Protein AF-A0A955G5F7-F1 (afdb_monomer_lite)

Secondary structure (DSSP, 8-state):
-B----TTSHHHHHHHHHHHS-HHHHHHHHHHHHHHHHHHHHHHTTT-THHHHHHHHTHHHHHHHHHIIIIIS-PPP-TT--BGGGTB-HHHHTTPPSS--HHHHHHHHHTSHHHHHHHHHHT--HHHHHHHHTT----HHHHHHHHHHHHHHTT-SSB---

Foldseek 3Di:
DDADADCPDPLLVLLLVLLVPDPVNLVVLVVQLVCLLVQLVVCVVVVNPCSVVSNVVSVVSVVVSVCCVPPRPDPFQPPPDPYLLSFADSQQSSLDDDDDFPLNSLLSLLPDPLSVVVCVVVVNHSVNSNVVSPPDRDDVSVVSVVLVVVCVVVVHSHRHSD

pLDDT: mean 76.78, std 9.96, range [49.78, 92.06]

Structure (mmCIF, N/CA/C/O backbone):
data_AF-A0A955G5F7-F1
#
_entry.id   AF-A0A955G5F7-F1
#
loop_
_atom_site.group_PDB
_atom_site.id
_atom_site.type_symbol
_atom_site.label_atom_id
_atom_site.label_alt_id
_atom_site.label_comp_id
_atom_site.label_asym_id
_atom_site.label_entity_id
_atom_site.label_seq_id
_atom_site.pdbx_PDB_ins_code
_atom_site.Cartn_x
_atom_site.Cartn_y
_atom_site.Cartn_z
_atom_site.occupancy
_atom_site.B_iso_or_equiv
_atom_site.auth_seq_id
_atom_site.auth_comp_id
_atom_site.auth_asym_id
_atom_site.auth_atom_id
_atom_site.pdbx_PDB_model_num
ATOM 1 N N . MET A 1 1 ? -8.402 -15.324 21.168 1.00 49.97 1 MET A N 1
ATOM 2 C CA . MET A 1 1 ? -7.746 -14.276 20.361 1.00 49.97 1 MET A CA 1
ATOM 3 C C . MET A 1 1 ? -7.222 -13.247 21.341 1.00 49.97 1 MET A C 1
ATOM 5 O O . MET A 1 1 ? -8.010 -12.795 22.165 1.00 49.97 1 MET A O 1
ATOM 9 N N . ASP A 1 2 ? -5.924 -12.952 21.331 1.00 51.72 2 ASP A N 1
ATOM 10 C CA . ASP A 1 2 ? -5.381 -11.911 22.207 1.00 51.72 2 ASP A CA 1
ATOM 11 C C . ASP A 1 2 ? -5.668 -10.550 21.569 1.00 51.72 2 ASP A C 1
ATOM 13 O O . ASP A 1 2 ? -5.333 -10.312 20.412 1.00 51.72 2 ASP A O 1
ATOM 17 N N . LEU A 1 3 ? -6.307 -9.650 22.321 1.00 59.59 3 LEU A N 1
ATOM 18 C CA . LEU A 1 3 ? -6.712 -8.308 21.866 1.00 59.59 3 LEU A CA 1
ATOM 19 C C . LEU A 1 3 ? -5.532 -7.326 21.718 1.00 59.59 3 LEU A C 1
ATOM 21 O O . LEU A 1 3 ? -5.725 -6.138 21.471 1.00 59.59 3 LEU A O 1
ATOM 25 N N . ASN A 1 4 ? -4.301 -7.804 21.900 1.00 61.97 4 ASN A N 1
ATOM 26 C CA . ASN A 1 4 ? -3.111 -6.971 21.952 1.00 61.97 4 ASN A CA 1
ATOM 27 C C . ASN A 1 4 ? -2.427 -6.881 20.587 1.00 61.97 4 ASN A C 1
ATOM 29 O O . ASN A 1 4 ? -1.734 -7.812 20.196 1.00 61.97 4 ASN A O 1
ATOM 33 N N . ILE A 1 5 ? -2.561 -5.727 19.929 1.00 62.00 5 ILE A N 1
ATOM 34 C CA . ILE A 1 5 ? -1.973 -5.450 18.615 1.00 62.00 5 ILE A CA 1
ATOM 35 C C . ILE A 1 5 ? -0.443 -5.363 18.709 1.00 62.00 5 ILE A C 1
ATOM 37 O O . ILE A 1 5 ? 0.125 -4.374 19.187 1.00 62.00 5 ILE A O 1
ATOM 41 N N . ASN A 1 6 ? 0.252 -6.351 18.153 1.00 66.69 6 ASN A N 1
ATOM 42 C CA . ASN A 1 6 ? 1.700 -6.356 18.016 1.00 66.69 6 ASN A CA 1
ATOM 43 C C . ASN A 1 6 ? 2.153 -5.468 16.847 1.00 66.69 6 ASN A C 1
ATOM 45 O O . ASN A 1 6 ? 2.345 -5.888 15.700 1.00 66.69 6 ASN A O 1
ATOM 49 N N . LEU A 1 7 ? 2.401 -4.204 17.186 1.00 60.34 7 LEU A N 1
ATOM 50 C CA . LEU A 1 7 ? 2.897 -3.172 16.273 1.00 60.34 7 LEU A CA 1
ATOM 51 C C . LEU A 1 7 ? 4.372 -3.344 15.863 1.00 60.34 7 LEU A C 1
ATOM 53 O O . LEU A 1 7 ? 4.853 -2.580 15.024 1.00 60.34 7 LEU A O 1
ATOM 57 N N . HIS A 1 8 ? 5.092 -4.306 16.449 1.00 61.03 8 HIS A N 1
ATOM 58 C CA . HIS A 1 8 ? 6.493 -4.603 16.132 1.00 61.03 8 HIS A CA 1
ATOM 59 C C . HIS A 1 8 ? 6.661 -5.774 15.157 1.00 61.03 8 HIS A C 1
ATOM 61 O O . HIS A 1 8 ? 7.785 -6.080 14.762 1.00 61.03 8 HIS A O 1
ATOM 67 N N . SER A 1 9 ? 5.569 -6.415 14.736 1.00 67.94 9 SER A N 1
ATOM 68 C CA . SER A 1 9 ? 5.634 -7.473 13.732 1.00 67.94 9 SER A CA 1
ATOM 69 C C . SER A 1 9 ? 6.190 -6.950 12.396 1.00 67.94 9 SER A C 1
ATOM 71 O O . SER A 1 9 ? 5.924 -5.818 11.976 1.00 67.94 9 SER A O 1
ATOM 73 N N . LEU A 1 10 ? 6.939 -7.802 11.683 1.00 65.12 10 LEU A N 1
ATOM 74 C CA . LEU A 1 10 ? 7.432 -7.530 10.321 1.00 65.12 10 LEU A CA 1
ATOM 75 C C . LEU A 1 10 ? 6.301 -7.061 9.391 1.00 65.12 10 LEU A C 1
ATOM 77 O O . LEU A 1 10 ? 6.494 -6.183 8.550 1.00 65.12 10 LEU A O 1
ATOM 81 N N . ARG A 1 11 ? 5.096 -7.601 9.595 1.00 70.56 11 ARG A N 1
ATOM 82 C CA . ARG A 1 11 ? 3.883 -7.220 8.877 1.00 70.56 11 ARG A CA 1
ATOM 83 C C . ARG A 1 11 ? 3.438 -5.789 9.171 1.00 70.56 11 ARG A C 1
ATOM 85 O O . ARG A 1 11 ? 3.137 -5.066 8.227 1.00 70.56 11 ARG A O 1
ATOM 92 N N . ALA A 1 12 ? 3.419 -5.359 10.433 1.00 67.06 12 ALA A N 1
ATOM 93 C CA . ALA A 1 12 ? 3.076 -3.981 10.785 1.00 67.06 12 ALA A CA 1
ATOM 94 C C . ALA A 1 12 ? 4.073 -2.979 10.175 1.00 67.06 12 ALA A C 1
ATOM 96 O O . ALA A 1 12 ? 3.678 -1.911 9.703 1.00 67.06 12 ALA A O 1
ATOM 97 N N . HIS A 1 13 ? 5.358 -3.344 10.108 1.00 66.88 13 HIS A N 1
ATOM 98 C CA . HIS A 1 13 ? 6.379 -2.516 9.466 1.00 66.88 13 HIS A CA 1
ATOM 99 C C . HIS A 1 13 ? 6.171 -2.411 7.945 1.00 66.88 13 HIS A C 1
ATOM 101 O O . HIS A 1 13 ? 6.151 -1.306 7.400 1.00 66.88 13 HIS A O 1
ATOM 107 N N . LYS A 1 14 ? 5.926 -3.543 7.268 1.00 67.88 14 LYS A N 1
ATOM 108 C CA . LYS A 1 14 ? 5.581 -3.574 5.836 1.00 67.88 14 LYS A CA 1
ATOM 109 C C . LYS A 1 14 ? 4.276 -2.818 5.543 1.00 67.88 14 LYS A C 1
ATOM 111 O O . LYS A 1 14 ? 4.209 -2.089 4.559 1.00 67.88 14 LYS A O 1
ATOM 116 N N . ALA A 1 15 ? 3.271 -2.909 6.416 1.00 69.94 15 ALA A N 1
ATOM 117 C CA . ALA A 1 15 ? 2.005 -2.194 6.260 1.00 69.94 15 ALA A CA 1
ATOM 118 C C . ALA A 1 15 ? 2.173 -0.669 6.347 1.00 69.94 15 ALA A C 1
ATOM 120 O O . ALA A 1 15 ? 1.619 0.058 5.526 1.00 69.94 15 ALA A O 1
ATOM 121 N N . ARG A 1 16 ? 2.993 -0.170 7.282 1.00 74.69 16 ARG A N 1
ATOM 122 C CA . ARG A 1 16 ? 3.334 1.263 7.367 1.00 74.69 16 ARG A CA 1
ATOM 123 C C . ARG A 1 16 ? 4.043 1.756 6.109 1.00 74.69 16 ARG A C 1
ATOM 125 O O . ARG A 1 16 ? 3.684 2.802 5.570 1.00 74.69 16 ARG A O 1
ATOM 132 N N . LEU A 1 17 ? 5.006 0.976 5.617 1.00 63.41 17 LEU A N 1
ATOM 133 C CA . LEU A 1 17 ? 5.694 1.254 4.357 1.00 63.41 17 LEU A CA 1
ATOM 134 C C . LEU A 1 17 ? 4.724 1.269 3.172 1.00 63.41 17 LEU A C 1
ATOM 136 O O . LEU A 1 17 ? 4.780 2.190 2.361 1.00 63.41 17 LEU A O 1
ATOM 140 N N . SER A 1 18 ? 3.790 0.319 3.098 1.00 69.38 18 SER A N 1
ATOM 141 C CA . SER A 1 18 ? 2.768 0.286 2.048 1.00 69.38 18 SER A CA 1
ATOM 142 C C . SER A 1 18 ? 1.844 1.503 2.083 1.00 69.38 18 SER A C 1
ATOM 144 O O . SER A 1 18 ? 1.473 1.996 1.022 1.00 69.38 18 SER A O 1
ATOM 146 N N . VAL A 1 19 ? 1.464 1.993 3.269 1.00 68.00 19 VAL A N 1
ATOM 147 C CA . VAL A 1 19 ? 0.611 3.187 3.402 1.00 68.00 19 VAL A CA 1
ATOM 148 C C . VAL A 1 19 ? 1.356 4.458 2.991 1.00 68.00 19 VAL A C 1
ATOM 150 O O . VAL A 1 19 ? 0.753 5.349 2.398 1.00 68.00 19 VAL A O 1
ATOM 153 N N . HIS A 1 20 ? 2.655 4.548 3.287 1.00 66.44 20 HIS A N 1
ATOM 154 C CA . HIS A 1 20 ? 3.475 5.702 2.908 1.00 66.44 20 HIS A CA 1
ATOM 155 C C . HIS A 1 20 ? 3.901 5.667 1.430 1.00 66.44 20 HIS A C 1
ATOM 157 O O . HIS A 1 20 ? 4.192 6.700 0.828 1.00 66.44 20 HIS A O 1
ATOM 163 N N . THR A 1 21 ? 3.918 4.479 0.822 1.00 63.16 21 THR A N 1
ATOM 164 C CA . THR A 1 21 ? 4.233 4.305 -0.59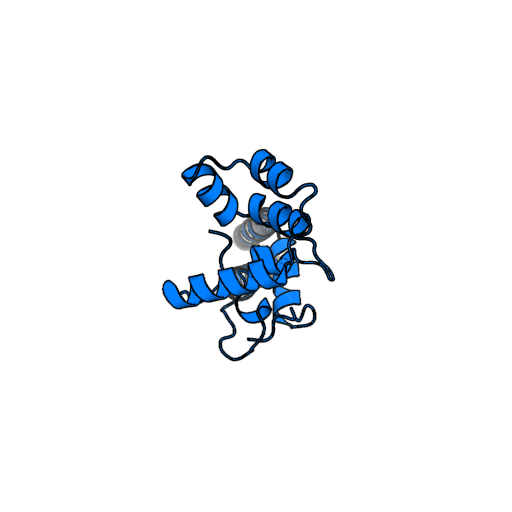7 1.00 63.16 21 THR A CA 1
ATOM 165 C C . THR A 1 21 ? 2.992 4.600 -1.434 1.00 63.16 21 THR A C 1
ATOM 167 O O . THR A 1 21 ? 2.167 3.731 -1.715 1.00 63.16 21 THR A O 1
ATOM 170 N N . THR A 1 22 ? 2.856 5.864 -1.824 1.00 65.38 22 THR A N 1
ATOM 171 C CA . THR A 1 22 ? 1.747 6.361 -2.642 1.00 65.38 22 THR A CA 1
ATOM 172 C C . THR A 1 22 ? 1.754 5.729 -4.033 1.00 65.38 22 THR A C 1
ATOM 174 O O . THR A 1 22 ? 2.796 5.676 -4.687 1.00 65.38 22 THR A O 1
ATOM 177 N N . THR A 1 23 ? 0.577 5.367 -4.552 1.00 69.12 23 THR A N 1
ATOM 178 C CA . THR A 1 23 ? 0.360 4.886 -5.934 1.00 69.12 23 THR A CA 1
ATOM 179 C C . THR A 1 23 ? 1.044 5.762 -6.995 1.00 69.12 23 THR A C 1
ATOM 181 O O . THR A 1 23 ? 1.511 5.262 -8.015 1.00 69.12 23 THR A O 1
ATOM 184 N N . LEU A 1 24 ? 1.154 7.070 -6.738 1.00 73.19 24 LEU A N 1
ATOM 185 C CA . LEU A 1 24 ? 1.850 8.037 -7.589 1.00 73.19 24 LEU A CA 1
ATOM 186 C C . LEU A 1 24 ? 3.349 7.745 -7.721 1.00 73.19 24 LEU A C 1
ATOM 188 O O . LEU A 1 24 ? 3.880 7.824 -8.823 1.00 73.19 24 LEU A O 1
ATOM 192 N N . LEU A 1 25 ? 4.020 7.371 -6.629 1.00 77.94 25 LEU A N 1
ATOM 193 C CA . LEU A 1 25 ? 5.443 7.042 -6.639 1.00 77.94 25 LEU A CA 1
ATOM 194 C C . LEU A 1 25 ? 5.682 5.774 -7.465 1.00 77.94 25 LEU A C 1
ATOM 196 O O . LEU A 1 25 ? 6.524 5.780 -8.354 1.00 77.94 25 LEU A O 1
ATOM 200 N N . ILE A 1 26 ? 4.882 4.723 -7.269 1.00 79.44 26 ILE A N 1
ATOM 201 C CA . ILE A 1 26 ? 4.988 3.488 -8.072 1.00 79.44 26 ILE A CA 1
ATOM 202 C C . ILE A 1 26 ? 4.721 3.765 -9.553 1.00 79.44 26 ILE A C 1
ATOM 204 O O . ILE A 1 26 ? 5.443 3.261 -10.413 1.00 79.44 26 ILE A O 1
ATOM 208 N N . ASN A 1 27 ? 3.728 4.602 -9.866 1.00 79.50 27 ASN A N 1
ATOM 209 C CA . ASN A 1 27 ? 3.468 5.015 -11.242 1.00 79.50 27 ASN A CA 1
ATOM 210 C C . ASN A 1 27 ? 4.642 5.807 -11.834 1.00 79.50 27 ASN A C 1
ATOM 212 O O . ASN A 1 27 ? 4.996 5.572 -12.986 1.00 79.50 27 ASN A O 1
ATOM 216 N N . LEU A 1 28 ? 5.283 6.688 -11.060 1.00 85.00 28 LEU A N 1
ATOM 217 C CA . LEU A 1 28 ? 6.476 7.414 -11.497 1.00 85.00 28 LEU A CA 1
ATOM 218 C C . LEU A 1 28 ? 7.631 6.451 -11.799 1.00 85.00 28 LEU A C 1
ATOM 220 O O . LEU A 1 28 ? 8.230 6.543 -12.866 1.00 85.00 28 LEU A O 1
ATOM 224 N N . PHE A 1 29 ? 7.899 5.487 -10.912 1.00 84.38 29 PHE A N 1
ATOM 225 C CA . PHE A 1 29 ? 8.913 4.449 -11.130 1.00 84.38 29 PHE A CA 1
ATOM 226 C C . PHE A 1 29 ? 8.602 3.580 -12.356 1.00 84.38 29 PHE A C 1
ATOM 228 O O . PHE A 1 29 ? 9.512 3.230 -13.110 1.00 84.38 29 PHE A O 1
ATOM 235 N N . ARG A 1 30 ? 7.323 3.281 -12.617 1.00 84.00 30 ARG A N 1
ATOM 236 C CA . ARG A 1 30 ? 6.890 2.573 -13.830 1.00 84.00 30 ARG A CA 1
ATOM 237 C C . ARG A 1 30 ? 7.162 3.392 -15.092 1.00 84.00 30 ARG A C 1
ATOM 239 O O . ARG A 1 30 ? 7.746 2.864 -16.033 1.00 84.00 30 ARG A O 1
ATOM 246 N N . VAL A 1 31 ? 6.777 4.669 -15.114 1.00 88.19 31 VAL A N 1
ATOM 247 C CA . VAL A 1 31 ? 7.026 5.564 -16.260 1.00 88.19 31 VAL A CA 1
ATOM 2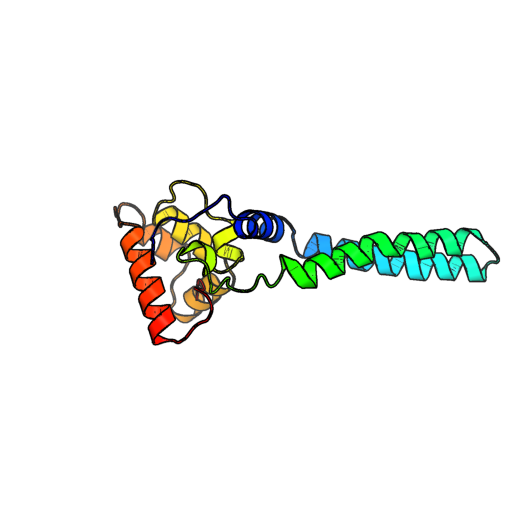48 C C . VAL A 1 31 ? 8.524 5.738 -16.493 1.00 88.19 31 VAL A C 1
ATOM 250 O O . VAL A 1 31 ? 8.978 5.629 -17.628 1.00 88.19 31 VAL A O 1
ATOM 253 N N . LEU A 1 32 ? 9.299 5.929 -15.423 1.00 88.56 32 LEU A N 1
ATOM 254 C CA . LEU A 1 32 ? 10.754 6.021 -15.479 1.00 88.56 32 LEU A CA 1
ATOM 255 C C . LEU A 1 32 ? 11.364 4.749 -16.081 1.00 88.56 32 LEU A C 1
ATOM 257 O O . LEU A 1 32 ? 12.177 4.840 -16.992 1.00 88.56 32 LEU A O 1
ATOM 261 N N . SER A 1 33 ? 10.920 3.568 -15.642 1.00 86.25 33 SER A N 1
ATOM 262 C CA . SER A 1 33 ? 11.378 2.284 -16.192 1.00 86.25 33 SER A CA 1
ATOM 263 C C . SER A 1 33 ? 11.149 2.196 -17.701 1.00 86.25 33 SER A C 1
ATOM 265 O O . SER A 1 33 ? 12.067 1.872 -18.449 1.00 86.25 33 SER A O 1
ATOM 267 N N . VAL A 1 34 ? 9.942 2.539 -18.164 1.00 88.94 34 VAL A N 1
ATOM 268 C CA . VAL A 1 34 ? 9.609 2.544 -19.597 1.00 88.94 34 VAL A CA 1
ATOM 269 C C . VAL A 1 34 ? 10.465 3.562 -20.351 1.00 88.94 34 VAL A C 1
ATOM 271 O O . VAL A 1 34 ? 10.994 3.241 -21.411 1.00 88.94 34 VAL A O 1
ATOM 274 N N . ALA A 1 35 ? 10.657 4.760 -19.796 1.00 89.25 35 ALA A N 1
ATOM 275 C CA . ALA A 1 35 ? 11.482 5.798 -20.403 1.00 89.25 35 ALA A CA 1
ATOM 276 C C . ALA A 1 35 ? 12.957 5.379 -20.530 1.00 89.25 35 ALA A C 1
ATOM 278 O O . ALA A 1 35 ? 13.557 5.627 -21.573 1.00 89.25 35 ALA A O 1
ATOM 279 N N . LEU A 1 36 ? 13.536 4.709 -19.524 1.00 87.75 36 LEU A N 1
ATOM 280 C CA . LEU A 1 36 ? 14.908 4.189 -19.598 1.00 87.75 36 LEU A CA 1
ATOM 281 C C . LEU A 1 36 ? 15.047 3.050 -20.611 1.00 87.75 36 LEU A C 1
ATOM 283 O O . LEU A 1 36 ? 16.053 2.995 -21.311 1.00 87.75 36 LEU A O 1
ATOM 287 N N . ILE A 1 37 ? 14.053 2.165 -20.722 1.00 88.69 37 ILE A N 1
ATOM 288 C CA . ILE A 1 37 ? 14.067 1.087 -21.719 1.00 88.69 37 ILE A CA 1
ATOM 289 C C . ILE A 1 37 ? 13.985 1.685 -23.125 1.00 88.69 37 ILE A C 1
ATOM 291 O O . ILE A 1 37 ? 14.864 1.444 -23.948 1.00 88.69 37 ILE A O 1
ATOM 295 N N . VAL A 1 38 ? 12.965 2.504 -23.395 1.00 91.12 38 VAL A N 1
ATOM 296 C CA . VAL A 1 38 ? 12.749 3.116 -24.716 1.00 91.12 38 VAL A CA 1
ATOM 297 C C . VAL A 1 38 ? 13.909 4.039 -25.086 1.00 91.12 38 VAL A C 1
ATOM 299 O O . VAL A 1 38 ? 14.412 3.971 -26.204 1.00 91.12 38 VAL A O 1
ATOM 302 N N . GLY A 1 39 ? 14.376 4.859 -24.142 1.00 88.44 39 GLY A N 1
ATOM 303 C CA . GLY A 1 39 ? 15.536 5.726 -24.327 1.00 88.44 39 GLY A CA 1
ATOM 304 C C . GLY A 1 39 ? 16.815 4.928 -24.570 1.00 88.44 39 GLY A C 1
ATOM 305 O O . GLY A 1 39 ? 17.521 5.195 -25.535 1.00 88.44 39 GLY A O 1
ATOM 306 N N . GLY A 1 40 ? 17.087 3.905 -23.757 1.00 86.56 40 GLY A N 1
ATOM 307 C CA . GLY A 1 40 ? 18.258 3.040 -23.902 1.00 86.56 40 GLY A CA 1
ATOM 308 C C . GLY A 1 40 ? 18.305 2.339 -25.257 1.00 86.56 40 GLY A C 1
ATOM 309 O O . GLY A 1 40 ? 19.312 2.432 -25.957 1.00 86.56 40 GLY A O 1
ATOM 310 N N . PHE A 1 41 ? 17.197 1.724 -25.683 1.00 88.81 41 PHE A N 1
ATOM 311 C CA . PHE A 1 41 ? 17.092 1.131 -27.019 1.00 88.81 41 PHE A CA 1
ATOM 312 C C . PHE A 1 41 ? 17.199 2.177 -28.136 1.00 88.81 41 PHE A C 1
ATOM 314 O O . PHE A 1 41 ? 17.856 1.920 -29.141 1.00 88.81 41 PHE A O 1
ATOM 321 N N . GLY A 1 42 ? 16.628 3.370 -27.952 1.00 89.69 42 GLY A N 1
ATOM 322 C CA . GLY A 1 42 ? 16.766 4.481 -28.895 1.00 89.69 42 GLY A CA 1
ATOM 323 C C . GLY A 1 42 ? 18.222 4.901 -29.118 1.00 89.69 42 GLY A C 1
ATOM 324 O O . GLY A 1 42 ? 18.618 5.122 -30.257 1.00 89.69 42 GLY A O 1
ATOM 325 N N . LEU A 1 43 ? 19.043 4.942 -28.063 1.00 88.31 43 LEU A N 1
ATOM 326 C CA . LEU A 1 43 ? 20.478 5.225 -28.189 1.00 88.31 43 LEU A CA 1
ATOM 327 C C . LEU A 1 43 ? 21.238 4.114 -28.929 1.00 88.31 43 LEU A C 1
ATOM 329 O O . LEU A 1 43 ? 22.140 4.417 -29.707 1.00 88.31 43 LEU A O 1
ATOM 333 N N . VAL A 1 44 ? 20.865 2.846 -28.729 1.00 89.81 44 VAL A N 1
ATOM 334 C CA . VAL A 1 44 ? 21.473 1.720 -29.461 1.00 89.81 44 VAL A CA 1
ATOM 335 C C . VAL A 1 44 ? 21.226 1.841 -30.968 1.00 89.81 44 VAL A C 1
ATOM 337 O O . VAL A 1 44 ? 22.115 1.525 -31.750 1.00 89.81 44 VAL A O 1
ATOM 340 N N . LEU A 1 45 ? 20.063 2.354 -31.387 1.00 89.75 45 LEU A N 1
ATOM 341 C CA . LEU A 1 45 ? 19.747 2.576 -32.806 1.00 89.75 45 LEU A CA 1
ATOM 342 C C . LEU A 1 45 ? 20.583 3.688 -33.463 1.00 89.75 45 LEU A C 1
ATOM 344 O O . LEU A 1 45 ? 20.653 3.742 -34.686 1.00 89.75 45 LEU A O 1
ATOM 348 N N . ILE A 1 46 ? 21.209 4.563 -32.670 1.00 92.06 46 ILE A N 1
ATOM 349 C CA . ILE A 1 46 ? 22.108 5.637 -33.133 1.00 92.06 46 ILE A CA 1
ATOM 350 C C . ILE A 1 46 ? 23.581 5.189 -32.972 1.00 92.06 46 ILE A C 1
ATOM 352 O O . ILE A 1 46 ? 24.487 6.006 -32.841 1.00 92.06 46 ILE A O 1
ATOM 356 N N . ASP A 1 47 ? 23.832 3.874 -32.914 1.00 87.12 47 ASP A N 1
ATOM 357 C CA . ASP A 1 47 ? 25.149 3.249 -32.705 1.00 87.12 47 ASP A CA 1
ATOM 358 C C . ASP A 1 47 ? 25.875 3.683 -31.414 1.00 87.12 47 ASP A C 1
ATOM 360 O O . ASP A 1 47 ? 27.082 3.484 -31.243 1.00 87.12 47 ASP A O 1
ATOM 364 N N . MET A 1 48 ? 25.147 4.231 -30.434 1.00 86.88 48 MET A N 1
ATOM 365 C CA . MET A 1 48 ? 25.717 4.564 -29.132 1.00 86.88 48 MET A CA 1
ATOM 366 C C . MET A 1 48 ? 25.661 3.351 -28.202 1.00 86.88 48 MET A C 1
ATOM 368 O O . MET A 1 48 ? 24.631 3.047 -27.598 1.00 86.88 48 MET A O 1
ATOM 372 N N . ALA A 1 49 ? 26.815 2.711 -27.990 1.00 85.94 49 ALA A N 1
ATOM 373 C CA . ALA A 1 49 ? 26.967 1.577 -27.068 1.00 85.94 49 ALA A CA 1
ATOM 374 C C . ALA A 1 49 ? 26.512 1.881 -25.623 1.00 85.94 49 ALA A C 1
ATOM 376 O O . ALA A 1 49 ? 26.138 0.975 -24.879 1.00 85.94 49 ALA A O 1
ATOM 377 N N . ILE A 1 50 ? 26.483 3.162 -25.236 1.00 88.62 50 ILE A N 1
ATOM 378 C CA . ILE A 1 50 ? 25.992 3.616 -23.929 1.00 88.62 50 ILE A CA 1
ATOM 379 C C . ILE A 1 50 ? 24.497 3.307 -23.718 1.00 88.62 50 ILE A C 1
ATOM 381 O O . ILE A 1 50 ? 24.049 3.207 -22.576 1.00 88.62 50 ILE A O 1
ATOM 385 N N . GLY A 1 51 ? 23.731 3.095 -24.795 1.00 82.88 51 GLY A N 1
ATOM 386 C CA . GLY A 1 51 ? 22.313 2.743 -24.729 1.00 82.88 51 GLY A CA 1
ATOM 387 C C . GLY A 1 51 ? 22.043 1.431 -23.986 1.00 82.88 51 GLY A C 1
ATOM 388 O O . GLY A 1 51 ? 21.067 1.342 -23.244 1.00 82.88 51 GLY A O 1
ATOM 389 N N . TRP A 1 52 ? 22.954 0.455 -24.071 1.00 86.38 52 TRP A N 1
ATOM 390 C CA . TRP A 1 52 ? 22.858 -0.794 -23.306 1.00 86.38 52 TRP A CA 1
ATOM 391 C C . TRP A 1 52 ? 22.979 -0.568 -21.799 1.00 86.38 52 TRP A C 1
ATOM 393 O O . TRP A 1 52 ? 22.240 -1.173 -21.022 1.00 86.38 52 TRP A O 1
ATOM 403 N N . PHE A 1 53 ? 23.862 0.343 -21.379 1.00 87.94 53 PHE A N 1
ATOM 404 C CA . PHE A 1 53 ? 23.996 0.704 -19.971 1.00 87.94 53 PHE A CA 1
ATOM 405 C C . PHE A 1 53 ? 22.708 1.359 -19.456 1.00 87.94 53 PHE A C 1
ATOM 407 O O . PHE A 1 53 ? 22.168 0.941 -18.432 1.00 87.94 53 PHE A O 1
ATOM 414 N N . VAL A 1 54 ? 22.161 2.314 -20.215 1.00 85.00 54 VAL A N 1
ATOM 415 C CA . VAL A 1 54 ? 20.899 2.996 -19.880 1.00 85.00 54 VAL A CA 1
ATOM 416 C C . VAL A 1 54 ? 19.727 2.010 -19.813 1.00 85.00 54 VAL A C 1
ATOM 418 O O . VAL A 1 54 ? 18.952 2.054 -18.859 1.00 85.00 54 VAL A O 1
ATOM 421 N N . ALA A 1 55 ? 19.627 1.070 -20.757 1.00 83.81 55 ALA A N 1
ATOM 422 C CA . ALA A 1 55 ? 18.592 0.037 -20.734 1.00 83.81 55 ALA A CA 1
ATOM 423 C C . ALA A 1 55 ? 18.735 -0.890 -19.514 1.00 83.81 55 ALA A C 1
ATOM 425 O O . ALA A 1 55 ? 17.743 -1.222 -18.868 1.00 83.81 55 ALA A O 1
ATOM 426 N N . SER A 1 56 ? 19.966 -1.269 -19.151 1.00 86.19 56 SER A N 1
ATOM 427 C CA . SER A 1 56 ? 20.221 -2.125 -17.986 1.00 86.19 56 SER A CA 1
ATOM 428 C C . SER A 1 56 ? 19.885 -1.438 -16.655 1.00 86.19 56 SER A C 1
ATOM 430 O O . SER A 1 56 ? 19.393 -2.084 -15.729 1.00 86.19 56 SER A O 1
ATOM 432 N N . LEU A 1 57 ? 20.047 -0.112 -16.576 1.00 89.50 57 LEU A N 1
ATOM 433 C CA . LEU A 1 57 ? 19.702 0.683 -15.396 1.00 89.50 57 LEU A CA 1
ATOM 434 C C . LEU A 1 57 ? 18.191 0.671 -15.093 1.00 89.50 57 LEU A C 1
ATOM 436 O O . LEU A 1 57 ? 17.797 0.862 -13.942 1.00 89.50 57 LEU A O 1
ATOM 440 N N . ALA A 1 58 ? 17.344 0.371 -16.086 1.00 85.38 58 ALA A N 1
ATOM 441 C CA . ALA A 1 58 ? 15.905 0.196 -15.891 1.00 85.38 58 ALA A CA 1
ATOM 442 C C . ALA A 1 58 ? 15.543 -1.026 -15.024 1.00 85.38 58 ALA A C 1
ATOM 444 O O . ALA A 1 58 ? 14.429 -1.094 -14.508 1.00 85.38 58 ALA A O 1
ATOM 445 N N . ALA A 1 59 ? 16.460 -1.975 -14.810 1.00 83.56 59 ALA A N 1
ATOM 446 C CA . ALA A 1 59 ? 16.194 -3.148 -13.978 1.00 83.56 59 ALA A CA 1
ATOM 447 C C . ALA A 1 59 ? 15.898 -2.781 -12.511 1.00 83.56 59 ALA A C 1
ATOM 449 O O . ALA A 1 59 ? 15.029 -3.387 -11.884 1.00 83.56 59 ALA A O 1
ATOM 450 N N . LEU A 1 60 ? 16.573 -1.758 -11.975 1.00 84.50 60 LEU A N 1
ATOM 451 C CA . LEU A 1 60 ? 16.382 -1.288 -10.598 1.00 84.50 60 LEU A CA 1
ATOM 452 C C . LEU A 1 60 ? 14.953 -0.777 -10.327 1.00 84.50 60 LEU A C 1
ATOM 454 O O . LEU A 1 60 ? 14.314 -1.271 -9.394 1.00 84.50 60 LEU A O 1
ATOM 458 N N . PRO A 1 61 ? 14.407 0.178 -11.107 1.00 82.56 61 PRO A N 1
ATOM 459 C CA . PRO A 1 61 ? 13.049 0.654 -10.882 1.00 82.56 61 PRO A CA 1
ATOM 460 C C . PRO A 1 61 ? 11.991 -0.425 -11.172 1.00 82.56 61 PRO A C 1
ATOM 462 O O . PRO A 1 61 ? 10.996 -0.487 -10.449 1.00 82.56 61 PRO A O 1
ATOM 465 N N . VAL A 1 62 ? 12.216 -1.327 -12.139 1.00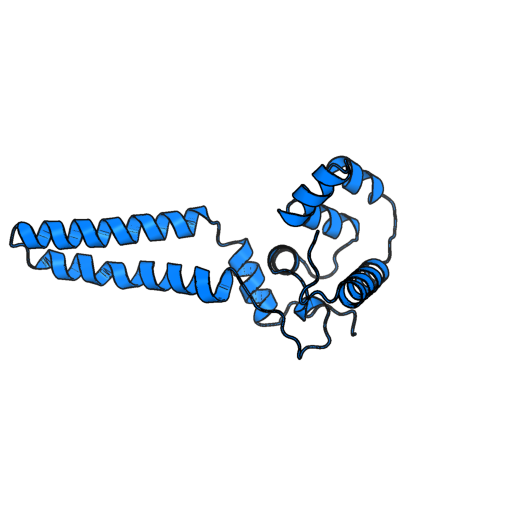 81.62 62 VAL A N 1
ATOM 466 C CA . VAL A 1 62 ? 11.313 -2.465 -12.405 1.00 81.62 62 VAL A CA 1
ATOM 467 C C . VAL A 1 62 ? 11.232 -3.404 -11.202 1.00 81.62 62 VAL A C 1
ATOM 469 O O . VAL A 1 62 ? 10.133 -3.752 -10.770 1.00 81.62 62 VAL A O 1
ATOM 472 N N . MET A 1 63 ? 12.377 -3.763 -10.615 1.00 84.44 63 MET A N 1
ATOM 473 C CA . MET A 1 63 ? 12.433 -4.620 -9.429 1.00 84.44 63 MET A CA 1
ATOM 474 C C . MET A 1 63 ? 11.657 -4.015 -8.251 1.00 84.44 63 MET A C 1
ATOM 476 O O . MET A 1 63 ? 10.938 -4.729 -7.553 1.00 84.44 63 MET A O 1
ATOM 480 N N . PHE A 1 64 ? 11.753 -2.698 -8.045 1.00 80.12 64 PHE A N 1
ATOM 481 C CA . PHE A 1 64 ? 11.028 -2.012 -6.975 1.00 80.12 64 PHE A CA 1
ATOM 482 C C . PHE A 1 64 ? 9.505 -2.025 -7.188 1.00 80.12 64 PHE A C 1
ATOM 484 O O . PHE A 1 64 ? 8.747 -2.245 -6.242 1.00 80.12 64 PHE A O 1
ATOM 491 N N . VAL A 1 65 ? 9.048 -1.824 -8.429 1.00 77.56 65 VAL A N 1
ATOM 492 C CA . VAL A 1 65 ? 7.618 -1.871 -8.782 1.00 77.56 65 VAL A CA 1
ATOM 493 C C . VAL A 1 65 ? 7.048 -3.273 -8.566 1.00 77.56 65 VAL A C 1
ATOM 495 O O . VAL A 1 65 ? 5.976 -3.404 -7.972 1.00 77.56 65 VAL A O 1
ATOM 498 N N . GLU A 1 66 ? 7.761 -4.312 -9.001 1.00 77.75 66 GLU A N 1
ATOM 499 C CA . GLU A 1 66 ? 7.338 -5.703 -8.802 1.00 77.75 66 GLU A CA 1
ATOM 500 C C . GLU A 1 66 ? 7.319 -6.094 -7.324 1.00 77.75 66 GLU A C 1
ATOM 502 O O . GLU A 1 66 ? 6.337 -6.663 -6.847 1.00 77.75 66 GLU A O 1
ATOM 507 N N . TRP A 1 67 ? 8.339 -5.707 -6.553 1.00 78.06 67 TRP A N 1
ATOM 508 C CA . TRP A 1 67 ? 8.340 -5.940 -5.109 1.00 78.06 67 TRP A CA 1
ATOM 509 C C . TRP A 1 67 ? 7.149 -5.265 -4.416 1.00 78.06 67 TRP A C 1
ATOM 511 O O . TRP A 1 67 ? 6.496 -5.876 -3.565 1.00 78.06 67 TRP A O 1
ATOM 521 N N . TYR A 1 68 ? 6.796 -4.039 -4.822 1.00 70.81 68 TYR A N 1
ATOM 522 C CA . TYR A 1 68 ? 5.608 -3.368 -4.299 1.00 70.81 68 TYR A CA 1
ATOM 523 C C . TYR A 1 68 ? 4.316 -4.131 -4.624 1.00 70.81 68 TYR A C 1
ATOM 525 O O . TYR A 1 68 ? 3.470 -4.335 -3.749 1.00 70.81 68 TYR A O 1
ATOM 533 N N . HIS A 1 69 ? 4.153 -4.566 -5.874 1.00 70.12 69 HIS A N 1
ATOM 534 C CA . HIS A 1 69 ? 2.956 -5.281 -6.309 1.00 70.12 69 HIS A CA 1
ATOM 535 C C . HIS A 1 69 ? 2.817 -6.672 -5.678 1.00 70.12 69 HIS A C 1
ATOM 537 O O . HIS A 1 69 ? 1.693 -7.055 -5.339 1.00 70.12 69 HIS A O 1
ATOM 543 N N . GLY A 1 70 ? 3.930 -7.389 -5.503 1.00 63.38 70 GLY A N 1
ATOM 544 C CA . GLY A 1 70 ? 3.966 -8.737 -4.944 1.00 63.38 70 GLY A CA 1
ATOM 545 C C . GLY A 1 70 ? 3.858 -8.782 -3.420 1.00 63.38 70 GLY A C 1
ATOM 546 O O . GLY A 1 70 ? 3.047 -9.537 -2.896 1.00 63.38 70 GLY A O 1
ATOM 547 N N . GLU A 1 71 ? 4.640 -7.972 -2.695 1.00 62.81 71 GLU A N 1
ATOM 548 C CA . GLU A 1 71 ? 4.746 -8.097 -1.231 1.00 62.81 71 GLU A CA 1
ATOM 549 C C . GLU A 1 71 ? 4.036 -7.005 -0.427 1.00 62.81 71 GLU A C 1
ATOM 551 O O . GLU A 1 71 ? 3.643 -7.257 0.712 1.00 62.81 71 GLU A O 1
ATOM 556 N N . LEU A 1 72 ? 3.916 -5.786 -0.960 1.00 60.47 72 LEU A N 1
ATOM 557 C CA . LEU A 1 72 ? 3.432 -4.631 -0.188 1.00 60.47 72 LEU A CA 1
ATOM 558 C C . LEU A 1 72 ? 1.950 -4.345 -0.420 1.00 60.47 72 LEU A C 1
ATOM 560 O O . LEU A 1 72 ? 1.247 -3.971 0.514 1.00 60.47 72 LEU A O 1
ATOM 564 N N . LYS A 1 73 ? 1.456 -4.545 -1.645 1.00 60.34 73 LYS A N 1
ATOM 565 C CA . LYS A 1 73 ? 0.062 -4.245 -1.988 1.00 60.34 73 LYS A CA 1
ATOM 566 C C . LYS A 1 73 ? -0.933 -5.266 -1.425 1.00 60.34 73 LYS A C 1
ATOM 568 O O . LYS A 1 73 ? -2.044 -4.892 -1.066 1.00 60.34 73 LYS A O 1
ATOM 573 N N . HIS A 1 74 ? -0.539 -6.535 -1.341 1.00 59.91 74 HIS A N 1
ATOM 574 C CA . HIS A 1 74 ? -1.383 -7.622 -0.846 1.00 59.91 74 HIS A CA 1
ATOM 575 C C . HIS A 1 74 ? -0.621 -8.404 0.224 1.00 59.91 74 HIS A C 1
ATOM 577 O O . HIS A 1 74 ? -0.093 -9.476 -0.056 1.00 59.91 74 HIS A O 1
ATOM 583 N N . LEU A 1 75 ? -0.532 -7.876 1.450 1.00 62.47 75 LEU A N 1
ATOM 584 C CA . LEU A 1 75 ? 0.001 -8.692 2.542 1.00 62.47 75 LEU A CA 1
ATOM 585 C C . LEU A 1 75 ? -1.059 -9.735 2.927 1.00 62.47 75 LEU A C 1
ATOM 587 O O . LEU A 1 75 ? -2.152 -9.352 3.365 1.00 62.47 75 LEU A O 1
ATOM 591 N N . PRO A 1 76 ? -0.760 -11.037 2.784 1.00 57.66 76 PRO A N 1
ATOM 592 C CA . PRO A 1 76 ? -1.685 -12.083 3.183 1.00 57.66 76 PRO A CA 1
ATOM 593 C C . PRO A 1 76 ? -1.907 -12.061 4.698 1.00 57.66 76 PRO A C 1
ATOM 595 O O . PRO A 1 76 ? -1.040 -11.645 5.474 1.00 57.66 76 PRO A O 1
ATOM 598 N N . ALA A 1 77 ? -3.091 -12.517 5.115 1.00 59.88 77 ALA A N 1
ATOM 599 C CA . ALA A 1 77 ? -3.405 -12.680 6.528 1.00 59.88 77 ALA A CA 1
ATOM 600 C C . ALA A 1 77 ? -2.477 -13.757 7.110 1.00 59.88 77 ALA A C 1
ATOM 602 O O . ALA A 1 77 ? -2.351 -14.825 6.510 1.00 59.88 77 ALA A O 1
ATOM 603 N N . ASP A 1 78 ? -1.839 -13.515 8.256 1.00 61.44 78 ASP A N 1
ATOM 604 C CA . ASP A 1 78 ? -1.025 -14.540 8.893 1.00 61.44 78 ASP A CA 1
ATOM 605 C C . ASP A 1 78 ? -1.967 -15.345 9.781 1.00 61.44 78 ASP A C 1
ATOM 607 O O . ASP A 1 78 ? -2.320 -14.929 10.882 1.00 61.44 78 ASP A O 1
ATOM 611 N N . LYS A 1 79 ? -2.428 -16.481 9.251 1.00 53.34 79 LYS A N 1
ATOM 612 C CA . LYS A 1 79 ? -3.385 -17.371 9.920 1.00 53.34 79 LYS A CA 1
ATOM 613 C C . LYS A 1 79 ? -2.814 -18.004 11.199 1.00 53.34 79 LYS A C 1
ATOM 615 O O . LYS A 1 79 ? -3.586 -18.561 11.972 1.00 53.34 79 LYS A O 1
ATOM 620 N N . ASN A 1 80 ? -1.499 -17.917 11.428 1.00 49.78 80 ASN A N 1
ATOM 621 C CA . ASN A 1 80 ? -0.816 -18.589 12.536 1.00 49.78 80 ASN A CA 1
ATOM 622 C C . ASN A 1 80 ? -0.552 -17.691 13.753 1.00 49.78 80 ASN A C 1
ATOM 624 O O . ASN A 1 80 ? -0.111 -18.197 14.783 1.00 49.78 80 ASN A O 1
ATOM 628 N N . GLN A 1 81 ? -0.806 -16.380 13.672 1.00 54.59 81 GLN A N 1
ATOM 629 C CA . GLN A 1 81 ? -0.609 -15.469 14.804 1.00 54.59 81 GLN A CA 1
ATOM 630 C C . GLN A 1 81 ? -1.947 -15.110 15.456 1.00 54.59 81 GLN A C 1
ATOM 632 O O . GLN A 1 81 ? -2.827 -14.551 14.809 1.00 54.59 81 GLN A O 1
ATOM 637 N N . SER A 1 82 ? -2.071 -15.385 16.756 1.00 58.88 82 SER A N 1
ATOM 638 C CA . SER A 1 82 ? -3.269 -15.210 17.602 1.00 58.88 82 SER A CA 1
ATOM 639 C C . SER A 1 82 ? -3.705 -13.756 17.859 1.00 58.88 82 SER A C 1
ATOM 641 O O . SER A 1 82 ? -4.601 -13.524 18.675 1.00 58.88 82 SER A O 1
ATOM 643 N N . ASP A 1 83 ? -3.048 -12.800 17.207 1.00 67.56 83 ASP A N 1
ATOM 644 C CA . ASP A 1 83 ? -3.156 -11.359 17.418 1.00 67.56 83 ASP A CA 1
ATOM 645 C C . ASP A 1 83 ? -4.076 -10.720 16.365 1.00 67.56 83 ASP A C 1
ATOM 647 O O . ASP A 1 83 ? -4.035 -11.048 15.186 1.00 67.56 83 ASP A O 1
ATOM 651 N N . ILE A 1 84 ? -4.890 -9.753 16.768 1.00 65.50 84 ILE A N 1
ATOM 652 C CA . ILE A 1 84 ? -5.758 -8.965 15.884 1.00 65.50 84 ILE A CA 1
ATOM 653 C C . ILE A 1 84 ? -4.960 -8.245 14.786 1.00 65.50 84 ILE A C 1
ATOM 655 O O . ILE A 1 84 ? -5.420 -8.140 13.644 1.00 65.50 84 ILE A O 1
ATOM 659 N N . GLY A 1 85 ? -3.722 -7.832 15.080 1.00 60.03 85 GLY A N 1
ATOM 660 C CA . GLY A 1 85 ? -2.809 -7.246 14.096 1.00 60.03 85 GLY A CA 1
ATOM 661 C C . GLY A 1 85 ? -2.444 -8.181 12.931 1.00 60.03 85 GLY A C 1
ATOM 662 O O . GLY A 1 85 ? -2.074 -7.706 11.856 1.00 60.03 85 GLY A O 1
ATOM 663 N N . SER A 1 86 ? -2.586 -9.501 13.099 1.00 62.28 86 SER A N 1
ATOM 664 C CA . SER A 1 86 ? -2.308 -10.509 12.063 1.00 62.28 86 SER A CA 1
ATOM 665 C C . SER A 1 86 ? -3.485 -10.737 11.105 1.00 62.28 86 SER A C 1
ATOM 667 O O . SER A 1 86 ? -3.351 -11.415 10.084 1.00 62.28 86 SER A O 1
ATOM 669 N N . VAL A 1 87 ? -4.652 -10.171 11.396 1.00 70.00 87 VAL A N 1
ATOM 670 C CA . VAL A 1 87 ? -5.868 -10.387 10.601 1.00 70.00 87 VAL A CA 1
ATOM 671 C C . VAL A 1 87 ? -6.369 -9.082 9.990 1.00 70.00 87 VAL A C 1
ATOM 673 O O . VAL A 1 87 ? -7.121 -9.105 9.023 1.00 70.00 87 VAL A O 1
ATOM 676 N N . LEU A 1 88 ? -5.899 -7.940 10.486 1.00 72.44 88 LEU A N 1
ATOM 677 C CA . LEU A 1 88 ? -6.288 -6.628 9.988 1.00 72.44 88 LEU A CA 1
ATOM 678 C C . LEU A 1 88 ? -5.819 -6.347 8.552 1.00 72.44 88 LEU A C 1
ATOM 680 O O . LEU A 1 88 ? -4.694 -6.694 8.166 1.00 72.44 88 LEU A O 1
ATOM 684 N N . GLU A 1 89 ? -6.656 -5.634 7.795 1.00 76.94 89 GLU A N 1
ATOM 685 C CA . GLU A 1 89 ? -6.282 -5.087 6.492 1.00 76.94 89 GLU A CA 1
ATOM 686 C C . GLU A 1 89 ? -5.075 -4.135 6.614 1.00 76.94 89 GLU A C 1
ATOM 688 O O . GLU A 1 89 ? -4.954 -3.343 7.554 1.00 76.94 89 GLU A O 1
ATOM 693 N N . VAL A 1 90 ? -4.188 -4.178 5.617 1.00 75.88 90 VAL A N 1
ATOM 694 C CA . VAL A 1 90 ? -2.958 -3.372 5.521 1.00 75.88 90 VAL A CA 1
ATOM 695 C C . VAL A 1 90 ? -3.221 -1.871 5.663 1.00 75.88 90 VAL A C 1
ATOM 697 O O . VAL A 1 90 ? -2.439 -1.173 6.309 1.00 75.88 90 VAL A O 1
ATOM 700 N N . SER A 1 91 ? -4.318 -1.371 5.085 1.00 72.62 91 SER A N 1
ATOM 701 C CA . SER A 1 91 ? -4.660 0.056 5.084 1.00 72.62 91 SER A CA 1
ATOM 702 C C . SER A 1 91 ? -4.979 0.593 6.484 1.00 72.62 91 SER A C 1
ATOM 704 O O . SER A 1 91 ? -4.618 1.729 6.804 1.00 72.62 91 SER A O 1
ATOM 706 N N . VAL A 1 92 ? -5.584 -0.244 7.332 1.00 77.75 92 VAL A N 1
ATOM 707 C CA . VAL A 1 92 ? -5.889 0.063 8.731 1.00 77.75 92 VAL A CA 1
ATOM 708 C C . VAL A 1 92 ? -4.655 -0.209 9.597 1.00 77.75 92 VAL A C 1
ATOM 710 O O . VAL A 1 92 ? -4.204 0.681 10.317 1.00 77.75 92 VAL A O 1
ATOM 713 N N . LEU A 1 93 ? -4.022 -1.382 9.456 1.00 80.38 93 LEU A N 1
ATOM 714 C CA . LEU A 1 93 ? -2.843 -1.781 10.239 1.00 80.38 93 LEU A CA 1
ATOM 715 C C . LEU A 1 93 ? -1.675 -0.798 10.088 1.00 80.38 93 LEU A C 1
ATOM 717 O O . LEU A 1 93 ? -1.010 -0.455 11.064 1.00 80.38 93 LEU A O 1
ATOM 721 N N . GLY A 1 94 ? -1.437 -0.316 8.867 1.00 73.12 94 GLY A N 1
ATOM 722 C CA . GLY A 1 94 ? -0.362 0.626 8.566 1.00 73.12 94 GLY A CA 1
ATOM 723 C C . GLY A 1 94 ? -0.572 2.025 9.152 1.00 73.12 94 GLY A C 1
ATOM 724 O O . GLY A 1 94 ? 0.381 2.799 9.210 1.00 73.12 94 GLY A O 1
ATOM 725 N N . ARG A 1 95 ? -1.788 2.357 9.609 1.00 79.38 95 ARG A N 1
ATOM 726 C CA . ARG A 1 95 ? -2.137 3.665 10.192 1.00 79.38 95 ARG A CA 1
ATOM 727 C C . ARG A 1 95 ? -2.313 3.628 11.713 1.00 79.38 95 ARG A C 1
ATOM 729 O O . ARG A 1 95 ? -2.300 4.687 12.338 1.00 79.38 95 ARG A O 1
ATOM 736 N N . ILE A 1 96 ? -2.427 2.443 12.317 1.00 79.19 96 ILE A N 1
ATOM 737 C CA . ILE A 1 96 ? -2.596 2.291 13.769 1.00 79.19 96 ILE A CA 1
ATOM 738 C C . ILE A 1 96 ? -1.314 2.691 14.527 1.00 79.19 96 ILE A C 1
ATOM 740 O O . ILE A 1 96 ? -0.198 2.237 14.236 1.00 79.19 96 ILE A O 1
ATOM 744 N N . LYS A 1 97 ? -1.497 3.537 15.550 1.00 72.06 97 LYS A N 1
ATOM 745 C CA . LYS A 1 97 ? -0.477 3.946 16.531 1.00 72.06 97 LYS A CA 1
ATOM 746 C C . LYS A 1 97 ? -0.664 3.194 17.858 1.00 72.06 97 LYS A C 1
ATOM 748 O O . LYS A 1 97 ? -1.706 2.594 18.101 1.00 72.06 97 LYS A O 1
ATOM 753 N N . LYS A 1 98 ? 0.360 3.218 18.720 1.00 64.50 98 LYS A N 1
ATOM 754 C CA . LYS A 1 98 ? 0.295 2.639 20.075 1.00 64.50 98 LYS A CA 1
ATOM 755 C C . LYS A 1 98 ? -0.668 3.478 20.932 1.00 64.50 98 LYS A C 1
ATOM 757 O O . LYS A 1 98 ? -0.467 4.685 20.998 1.00 64.50 98 LYS A O 1
ATOM 762 N N . ASN A 1 99 ? -1.652 2.836 21.574 1.00 63.59 99 ASN A N 1
ATOM 763 C CA . ASN A 1 99 ? -2.770 3.445 22.324 1.00 63.59 99 ASN A CA 1
ATOM 764 C C . ASN A 1 99 ? -3.699 4.309 21.458 1.00 63.59 99 ASN A C 1
ATOM 766 O O . ASN A 1 99 ? -3.658 5.533 21.520 1.00 63.59 99 ASN A O 1
ATOM 770 N N . ILE A 1 100 ? -4.523 3.656 20.641 1.00 73.06 100 ILE A N 1
ATOM 771 C CA . ILE A 1 100 ? -5.502 4.321 19.781 1.00 73.06 100 ILE A CA 1
ATOM 772 C C . ILE A 1 100 ? -6.864 4.430 20.485 1.00 73.06 100 ILE A C 1
ATOM 774 O O . ILE A 1 100 ? -7.306 3.470 21.114 1.00 73.06 100 ILE A O 1
ATOM 778 N N . SER A 1 101 ? -7.510 5.596 20.393 1.00 79.62 101 SER A N 1
ATOM 779 C CA . SER A 1 101 ? -8.895 5.795 20.845 1.00 79.62 101 SER A CA 1
ATOM 780 C C . SER A 1 101 ? -9.895 5.297 19.792 1.00 79.62 101 SER A C 1
ATOM 782 O O . SER A 1 101 ? -9.570 5.214 18.606 1.00 79.62 101 SER A O 1
ATOM 784 N N . ALA A 1 102 ? -11.136 5.002 20.192 1.00 79.19 102 ALA A N 1
ATOM 785 C CA . ALA A 1 102 ? -12.215 4.677 19.255 1.00 79.19 102 ALA A CA 1
ATOM 786 C C . ALA A 1 102 ? -12.421 5.792 18.210 1.00 79.19 102 ALA A C 1
ATOM 788 O O . ALA A 1 102 ? -12.621 5.504 17.031 1.00 79.19 102 ALA A O 1
ATOM 789 N N . HIS A 1 103 ? -12.277 7.056 18.617 1.00 80.38 103 HIS A N 1
ATOM 790 C CA . HIS A 1 103 ? -12.339 8.209 17.717 1.00 80.38 103 HIS A CA 1
ATOM 791 C C . HIS A 1 103 ? -11.229 8.180 16.652 1.00 80.38 103 HIS A C 1
ATOM 793 O O . HIS A 1 103 ? -11.489 8.310 15.454 1.00 80.38 103 HIS A O 1
ATOM 799 N N . ASP A 1 104 ? -9.989 7.923 17.074 1.00 80.81 104 ASP A N 1
ATOM 800 C CA . ASP A 1 104 ? -8.851 7.819 16.160 1.00 80.81 104 ASP A CA 1
ATOM 801 C C . ASP A 1 104 ? -9.036 6.655 15.177 1.00 80.81 104 ASP A C 1
ATOM 803 O O . ASP A 1 104 ? -8.736 6.790 13.990 1.00 80.81 104 ASP A O 1
ATOM 807 N N . LEU A 1 105 ? -9.575 5.521 15.636 1.00 82.81 105 LEU A N 1
ATOM 808 C CA . LEU A 1 105 ? -9.867 4.373 14.779 1.00 82.81 105 LEU A CA 1
ATOM 809 C C . LEU A 1 105 ? -10.911 4.722 13.707 1.00 82.81 105 LEU A C 1
ATOM 811 O O . LEU A 1 105 ? -10.704 4.417 12.530 1.00 82.81 105 LEU A O 1
ATOM 815 N N . VAL A 1 106 ? -11.992 5.408 14.088 1.00 82.38 106 VAL A N 1
ATOM 816 C CA . VAL A 1 106 ? -13.016 5.895 13.151 1.00 82.38 106 VAL A CA 1
ATOM 817 C C . VAL A 1 106 ? -12.404 6.843 12.122 1.00 82.38 106 VAL A C 1
ATOM 819 O O . VAL A 1 106 ? -12.678 6.701 10.928 1.00 82.38 106 VAL A O 1
ATOM 822 N N . SER A 1 107 ? -11.528 7.759 12.548 1.00 83.00 107 SER A N 1
ATOM 823 C CA . SER A 1 107 ? -10.836 8.675 11.635 1.00 83.00 107 SER A CA 1
ATOM 824 C C . SER A 1 107 ? -10.019 7.917 10.577 1.00 83.00 107 SER A C 1
ATOM 826 O O . SER A 1 107 ? -10.077 8.242 9.391 1.00 83.00 107 SER A O 1
ATOM 828 N N . ILE A 1 108 ? -9.330 6.840 10.974 1.00 83.81 108 ILE A N 1
ATOM 829 C CA . ILE A 1 108 ? -8.554 5.994 10.063 1.00 83.81 108 ILE A CA 1
ATOM 830 C C . ILE A 1 108 ? -9.482 5.285 9.076 1.00 83.81 108 ILE A C 1
ATOM 832 O O . ILE A 1 108 ? -9.243 5.360 7.870 1.00 83.81 108 ILE A O 1
ATOM 836 N N . ILE A 1 109 ? -10.539 4.634 9.571 1.00 85.00 109 ILE A N 1
ATOM 837 C CA . ILE A 1 109 ? -11.500 3.873 8.758 1.00 85.00 109 ILE A CA 1
ATOM 838 C C . ILE A 1 109 ? -12.150 4.777 7.708 1.00 85.00 109 ILE A C 1
ATOM 840 O O . ILE A 1 109 ? -12.194 4.414 6.532 1.00 85.00 109 ILE A O 1
ATOM 844 N N . CYS A 1 110 ? -12.564 5.985 8.091 1.00 82.69 110 CYS A N 1
ATOM 845 C CA . CYS A 1 110 ? -13.204 6.946 7.191 1.00 82.69 110 CYS A CA 1
ATOM 846 C C . CYS A 1 110 ? -12.304 7.423 6.038 1.00 82.69 110 CYS A C 1
ATOM 848 O O . CYS A 1 110 ? -12.805 7.963 5.056 1.00 82.69 110 CYS A O 1
ATOM 850 N N . HIS A 1 111 ? -10.987 7.223 6.133 1.00 82.38 111 HIS A N 1
ATOM 851 C CA . HIS A 1 111 ? -10.026 7.537 5.074 1.00 82.38 111 HIS A CA 1
ATOM 852 C C . HIS A 1 111 ? -9.568 6.308 4.271 1.00 82.38 111 HIS A C 1
ATOM 854 O O . HIS A 1 111 ? -8.675 6.424 3.428 1.00 82.38 111 HIS A O 1
ATOM 860 N N . THR A 1 112 ? -10.151 5.133 4.517 1.00 82.88 112 THR A N 1
ATOM 861 C CA . THR A 1 112 ? -9.905 3.917 3.727 1.00 82.88 112 THR A CA 1
ATOM 862 C C . THR A 1 112 ? -10.954 3.763 2.629 1.00 82.88 112 THR A C 1
ATOM 864 O O . THR A 1 112 ? -12.093 4.202 2.777 1.00 82.88 112 THR A O 1
ATOM 867 N N . ASN A 1 113 ? -10.597 3.096 1.527 1.00 79.62 113 ASN A N 1
ATOM 868 C CA . ASN A 1 113 ? -11.545 2.838 0.437 1.00 79.62 113 ASN A CA 1
ATOM 869 C C . ASN A 1 113 ? -12.747 1.997 0.905 1.00 79.62 113 ASN A C 1
ATOM 871 O O . ASN A 1 113 ? -13.871 2.278 0.495 1.00 79.62 113 ASN A O 1
ATOM 875 N N . GLY A 1 114 ? -12.525 1.007 1.780 1.00 79.00 114 GLY A N 1
ATOM 876 C CA . GLY A 1 114 ? -13.597 0.185 2.351 1.00 79.00 114 GLY A CA 1
ATOM 877 C C . GLY A 1 114 ? -14.540 0.998 3.238 1.00 79.00 114 GLY A C 1
ATOM 878 O O . GLY A 1 114 ? -15.750 0.969 3.023 1.00 79.00 114 GLY A O 1
ATOM 879 N N . GLY A 1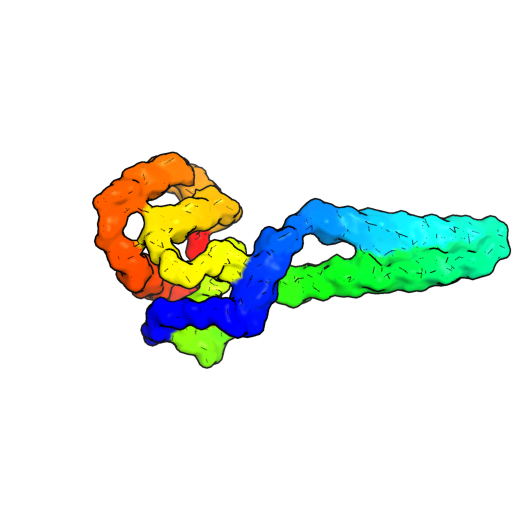 115 ? -13.992 1.814 4.145 1.00 81.44 115 GLY A N 1
ATOM 880 C CA . GLY A 1 115 ? -14.798 2.683 5.004 1.00 81.44 115 GLY A CA 1
ATOM 881 C C . GLY A 1 115 ? -15.581 3.744 4.225 1.00 81.44 115 GLY A C 1
ATOM 882 O O . GLY A 1 115 ? -16.744 3.987 4.532 1.00 81.44 115 GLY A O 1
ATOM 883 N N . LEU A 1 116 ? -15.005 4.328 3.167 1.00 84.12 116 LEU A N 1
ATOM 884 C CA . LEU A 1 116 ? -15.722 5.256 2.282 1.00 84.12 116 LEU A CA 1
ATOM 885 C C . LEU A 1 116 ? -16.844 4.564 1.499 1.00 84.12 116 LEU A C 1
ATOM 887 O O . LEU A 1 116 ? -17.934 5.122 1.372 1.00 84.12 116 LEU A O 1
ATOM 891 N N . PHE A 1 117 ? -16.599 3.354 0.991 1.00 85.06 117 PHE A N 1
ATOM 892 C CA . PHE A 1 117 ? -17.608 2.576 0.273 1.00 85.06 117 PHE A CA 1
ATOM 893 C C . PHE A 1 117 ? -18.792 2.217 1.178 1.00 85.06 117 PHE A C 1
ATOM 895 O O . PHE A 1 117 ? -19.946 2.432 0.804 1.00 85.06 117 PHE A O 1
ATOM 902 N N . PHE A 1 118 ? -18.519 1.722 2.387 1.00 82.69 118 PHE A N 1
ATOM 903 C CA . PHE A 1 118 ? -19.561 1.397 3.360 1.00 82.69 118 PHE A CA 1
ATOM 904 C C . PHE A 1 118 ? -20.260 2.646 3.893 1.00 82.69 118 PHE A C 1
ATOM 906 O O . PHE A 1 118 ? -21.487 2.670 3.965 1.00 82.69 118 PHE A O 1
ATOM 913 N N . GLY A 1 119 ? -19.513 3.715 4.166 1.00 84.38 119 GLY A N 1
ATOM 914 C CA . GLY A 1 119 ? -20.074 5.008 4.541 1.00 84.38 119 GLY A CA 1
ATOM 915 C C . GLY A 1 119 ? -21.070 5.521 3.502 1.00 84.38 119 GLY A C 1
ATOM 916 O O . GLY A 1 119 ? -22.212 5.833 3.833 1.00 84.38 119 GLY A O 1
ATOM 917 N N . ALA A 1 120 ? -20.695 5.499 2.220 1.00 85.00 120 ALA A N 1
ATOM 918 C CA . ALA A 1 120 ? -21.591 5.873 1.128 1.00 85.00 120 ALA A CA 1
ATOM 919 C C . ALA A 1 120 ? -22.818 4.951 1.033 1.00 85.00 120 ALA A C 1
ATOM 921 O O . ALA A 1 120 ? -23.932 5.431 0.825 1.00 85.00 120 ALA A O 1
ATOM 922 N N . ARG A 1 121 ? -22.635 3.637 1.222 1.00 85.88 121 ARG A N 1
ATOM 923 C CA . ARG A 1 121 ? -23.722 2.649 1.146 1.00 85.88 121 ARG A CA 1
ATOM 924 C C . ARG A 1 121 ? -24.762 2.809 2.256 1.00 85.88 121 ARG A C 1
ATOM 926 O O . ARG A 1 121 ? -25.940 2.577 2.004 1.00 85.88 121 ARG A O 1
ATOM 933 N N . PHE A 1 122 ? -24.337 3.192 3.458 1.00 86.75 122 PHE A N 1
ATOM 934 C CA . PHE A 1 122 ? -25.210 3.338 4.628 1.00 86.75 122 PHE A CA 1
ATOM 935 C C . PHE A 1 122 ? -25.589 4.793 4.941 1.00 86.75 122 PHE A C 1
ATOM 937 O O . PHE A 1 122 ? -26.269 5.044 5.931 1.00 86.75 122 PHE A O 1
ATOM 944 N N . GLY A 1 123 ? -25.173 5.757 4.112 1.00 84.50 123 GLY A N 1
ATOM 945 C CA . GLY A 1 123 ? -25.418 7.183 4.356 1.00 84.50 123 GLY A CA 1
ATOM 946 C C . GLY A 1 123 ? -24.649 7.742 5.560 1.00 84.50 123 GLY A C 1
ATOM 947 O O . GLY A 1 123 ? -25.029 8.770 6.113 1.00 84.50 123 GLY A O 1
ATOM 948 N N . LEU A 1 124 ? -23.572 7.070 5.972 1.00 85.50 124 LEU A N 1
ATOM 949 C CA . LEU A 1 124 ? -22.716 7.450 7.090 1.00 85.50 124 LEU A CA 1
ATOM 950 C C . LEU A 1 124 ? -21.512 8.224 6.552 1.00 85.50 124 LEU A C 1
ATOM 952 O O . LEU A 1 124 ? -20.568 7.658 6.001 1.00 85.50 124 LEU A O 1
ATOM 956 N N . THR A 1 125 ? -21.547 9.545 6.696 1.00 82.62 125 THR A N 1
ATOM 957 C CA . THR A 1 125 ? -20.407 10.395 6.333 1.00 82.62 125 THR A CA 1
ATOM 958 C C . THR A 1 125 ? -19.294 10.307 7.387 1.00 82.62 125 THR A C 1
ATOM 960 O O . THR A 1 125 ? -19.579 10.067 8.566 1.00 82.62 125 THR A O 1
ATOM 963 N N . PRO A 1 126 ? -18.029 10.571 7.013 1.00 78.38 126 PRO A N 1
ATOM 964 C CA . PRO A 1 126 ? -16.931 10.679 7.972 1.00 78.38 126 PRO A CA 1
ATOM 965 C C . PRO A 1 126 ? -17.243 11.611 9.147 1.00 78.38 126 PRO A C 1
ATOM 967 O O . PRO A 1 126 ? -16.991 11.261 10.295 1.00 78.38 126 PRO A O 1
ATOM 970 N N . ASN A 1 127 ? -17.879 12.751 8.869 1.00 81.31 127 ASN A N 1
ATOM 971 C CA . ASN A 1 127 ? -18.228 13.746 9.882 1.00 81.31 127 ASN A CA 1
ATOM 972 C C . ASN A 1 127 ? -19.270 13.216 10.875 1.00 81.31 127 ASN A C 1
ATOM 974 O O . ASN A 1 127 ? -19.151 13.458 12.070 1.00 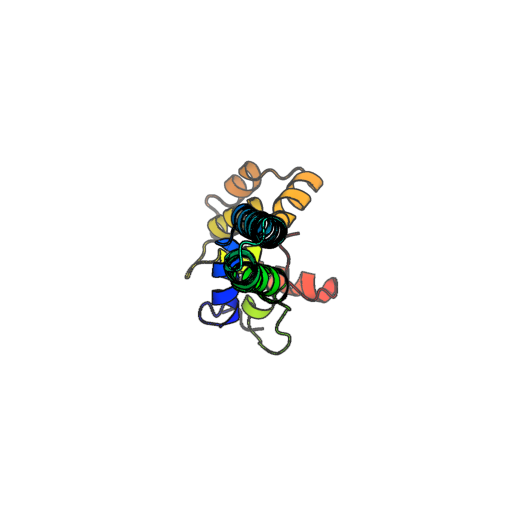81.31 127 ASN A O 1
ATOM 978 N N . THR A 1 128 ? -20.270 12.467 10.396 1.00 81.56 128 THR A N 1
ATOM 979 C CA . THR A 1 128 ? -21.288 11.860 11.270 1.00 81.56 128 THR A CA 1
ATOM 980 C C . THR A 1 128 ? -20.716 10.751 12.144 1.00 81.56 128 THR A C 1
ATOM 982 O O . THR A 1 128 ? -21.098 10.627 13.299 1.00 81.56 128 THR A O 1
ATOM 985 N N . LEU A 1 129 ? -19.783 9.952 11.621 1.00 79.50 129 LEU A N 1
ATOM 986 C CA . LEU A 1 129 ? -19.132 8.906 12.412 1.00 79.50 129 LEU A CA 1
ATOM 987 C C . LEU A 1 129 ? -18.181 9.506 13.453 1.00 79.50 129 LEU A C 1
ATOM 989 O O . LEU A 1 129 ? -18.134 9.038 14.589 1.00 79.50 129 LEU A O 1
ATOM 993 N N . GLN A 1 130 ? -17.465 10.571 13.087 1.00 81.12 130 GLN A N 1
ATOM 994 C CA . GLN A 1 130 ? -16.601 11.297 14.013 1.00 81.12 130 GLN A CA 1
ATOM 995 C C . GLN A 1 130 ? -17.409 11.925 15.149 1.00 81.12 130 GLN A C 1
ATOM 997 O O . GLN A 1 130 ? -17.086 11.661 16.303 1.00 81.12 130 GLN A O 1
ATOM 1002 N N . SER A 1 131 ? -18.510 12.624 14.859 1.00 80.31 131 SER A N 1
ATOM 1003 C CA . SER A 1 131 ? -19.351 13.228 15.902 1.00 80.31 131 SER A CA 1
ATOM 1004 C C . SER A 1 131 ? -20.039 12.202 16.810 1.00 80.31 131 SER A C 1
ATOM 1006 O O . SER A 1 131 ? -20.233 12.470 17.990 1.00 80.31 131 SER A O 1
ATOM 1008 N N . MET A 1 132 ? -20.363 11.005 16.307 1.00 79.88 132 MET A N 1
ATOM 1009 C CA . MET A 1 132 ? -20.872 9.900 17.137 1.00 79.88 132 MET A CA 1
ATOM 1010 C C . MET A 1 132 ? -19.806 9.307 18.066 1.00 79.88 132 MET A C 1
ATOM 1012 O O . MET A 1 132 ? -20.138 8.766 19.118 1.00 79.88 132 MET A O 1
ATOM 1016 N N . SER A 1 133 ? -18.536 9.372 17.666 1.00 75.75 133 SER A N 1
ATOM 1017 C CA . SER A 1 133 ? -17.404 8.894 18.469 1.00 75.75 133 SER A CA 1
ATOM 1018 C C . SER A 1 133 ? -16.855 9.947 19.439 1.00 75.75 133 SER A C 1
ATOM 1020 O O . SER A 1 133 ? -16.099 9.608 20.348 1.00 75.75 133 SER A O 1
ATOM 1022 N N . GLU A 1 134 ? -17.218 11.220 19.261 1.00 75.50 134 GLU A N 1
ATOM 1023 C CA . GLU A 1 134 ? -16.830 12.307 20.158 1.00 75.50 134 GLU A CA 1
ATOM 1024 C C . GLU A 1 134 ? -17.552 12.180 21.508 1.00 75.50 134 GLU A C 1
ATOM 1026 O O . GLU A 1 134 ? -18.776 12.101 21.583 1.00 75.50 134 GLU A O 1
ATOM 1031 N N . GLY A 1 135 ? -16.785 12.162 22.601 1.00 66.38 135 GLY A N 1
ATOM 1032 C CA . GLY A 1 135 ? -17.327 12.138 23.965 1.00 66.38 135 GLY A CA 1
ATOM 1033 C C . GLY A 1 135 ? -17.812 10.772 24.463 1.00 66.38 135 GLY A C 1
ATOM 1034 O O . GLY A 1 135 ? -18.293 10.689 25.592 1.00 66.38 135 GLY A O 1
ATOM 1035 N N . VAL A 1 136 ? -17.660 9.702 23.674 1.00 67.00 136 VAL A N 1
ATOM 1036 C CA . VAL A 1 136 ? -17.990 8.337 24.102 1.00 67.00 136 VAL A CA 1
ATOM 1037 C C . VAL A 1 136 ? -16.709 7.586 24.467 1.00 67.00 136 VAL A C 1
ATOM 1039 O O . VAL A 1 136 ? -15.857 7.343 23.614 1.00 67.00 136 VAL A O 1
ATOM 1042 N N . ASP A 1 137 ? -16.586 7.184 25.733 1.00 68.62 137 ASP A N 1
ATOM 1043 C CA . ASP A 1 137 ? -15.503 6.312 26.207 1.00 68.62 137 ASP A CA 1
ATOM 1044 C C . ASP A 1 137 ? -15.813 4.853 25.826 1.00 68.62 137 ASP A C 1
ATOM 1046 O O . ASP A 1 137 ? -16.251 4.031 26.634 1.00 68.62 137 ASP A O 1
ATOM 1050 N N . ILE A 1 138 ? -15.722 4.560 24.525 1.00 73.75 138 ILE A N 1
ATOM 1051 C CA . ILE A 1 138 ? -15.916 3.206 24.005 1.00 73.75 138 ILE A CA 1
ATOM 1052 C C . ILE A 1 138 ? -14.627 2.424 24.228 1.00 73.75 138 ILE A C 1
ATOM 1054 O O . ILE A 1 138 ? -13.591 2.744 23.643 1.00 73.75 138 ILE A O 1
ATOM 1058 N N . ASP A 1 139 ? -14.716 1.344 25.007 1.00 80.31 139 ASP A N 1
ATOM 1059 C CA . ASP A 1 139 ? -13.628 0.377 25.116 1.00 80.31 139 ASP A CA 1
ATOM 1060 C C . ASP A 1 139 ? -13.337 -0.229 23.737 1.00 80.31 139 ASP A C 1
ATOM 1062 O O . ASP A 1 139 ? -14.143 -0.972 23.164 1.00 80.31 139 ASP A O 1
ATOM 1066 N N . ILE A 1 140 ? -12.160 0.085 23.203 1.00 78.38 140 ILE A N 1
ATOM 1067 C CA . ILE A 1 140 ? -11.736 -0.354 21.878 1.00 78.38 140 ILE A CA 1
ATOM 1068 C C . ILE A 1 140 ? -11.648 -1.879 21.770 1.00 78.38 140 ILE A C 1
ATOM 1070 O O . ILE A 1 140 ? -11.823 -2.436 20.687 1.00 78.38 140 ILE A O 1
ATOM 1074 N N . ASN A 1 141 ? -11.457 -2.574 22.895 1.00 81.06 141 ASN A N 1
ATOM 1075 C CA . ASN A 1 141 ? -11.450 -4.031 22.928 1.00 81.06 141 ASN A CA 1
ATOM 1076 C C . ASN A 1 141 ? -12.805 -4.615 22.518 1.00 81.06 141 ASN A C 1
ATOM 1078 O O . ASN A 1 141 ? -12.846 -5.647 21.851 1.00 81.06 141 ASN A O 1
ATOM 1082 N N . ARG A 1 142 ? -13.914 -3.939 22.844 1.00 82.62 142 ARG A N 1
ATOM 1083 C CA . ARG A 1 142 ? -15.251 -4.370 22.410 1.00 82.62 142 ARG A CA 1
ATOM 1084 C C . ARG A 1 142 ? -15.427 -4.251 20.903 1.00 82.62 142 ARG A C 1
ATOM 1086 O O . ARG A 1 142 ? -15.984 -5.154 20.288 1.00 82.62 142 ARG A O 1
ATOM 1093 N N . ILE A 1 143 ? -14.906 -3.180 20.302 1.00 84.19 143 ILE A N 1
ATOM 1094 C CA . ILE A 1 143 ? -14.927 -2.992 18.842 1.00 84.19 143 ILE A CA 1
ATOM 1095 C C . ILE A 1 143 ? -14.169 -4.138 18.164 1.00 84.19 143 ILE A C 1
ATOM 1097 O O . ILE A 1 143 ? -14.650 -4.732 17.201 1.00 84.19 143 ILE A O 1
ATOM 1101 N N . TRP A 1 144 ? -13.005 -4.490 18.704 1.00 84.75 144 TRP A N 1
ATOM 1102 C CA . TRP A 1 144 ? -12.178 -5.570 18.185 1.00 84.75 144 TRP A CA 1
ATOM 1103 C C . TRP A 1 144 ? -12.788 -6.967 18.343 1.00 84.75 144 TRP A C 1
ATOM 1105 O O . TRP A 1 144 ? -12.674 -7.790 17.430 1.00 84.75 144 TRP A O 1
ATOM 1115 N N . GLN A 1 145 ? -13.457 -7.232 19.466 1.00 84.12 145 GLN A N 1
ATOM 1116 C CA . GLN A 1 145 ? -14.227 -8.463 19.662 1.00 84.12 145 GLN A CA 1
AT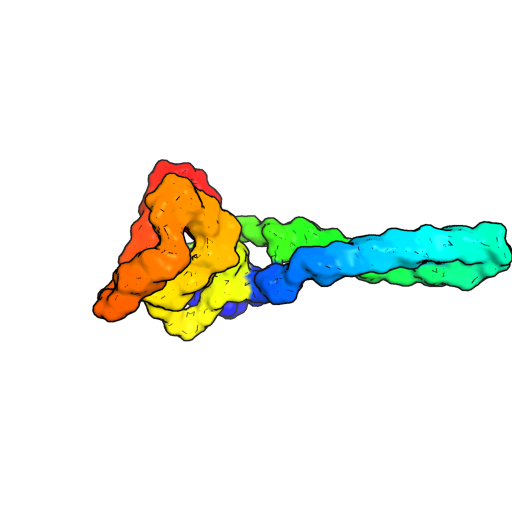OM 1117 C C . GLN A 1 145 ? -15.333 -8.572 18.615 1.00 84.12 145 GLN A C 1
ATOM 1119 O O . GLN A 1 145 ? -15.382 -9.549 17.874 1.00 84.12 145 GLN A O 1
ATOM 1124 N N . GLN A 1 146 ? -16.133 -7.519 18.458 1.00 85.06 146 GLN A N 1
ATOM 1125 C CA . GLN A 1 146 ? -17.239 -7.522 17.509 1.00 85.06 146 GLN A CA 1
ATOM 1126 C C . GLN A 1 146 ? -16.766 -7.653 16.053 1.00 85.06 146 GLN A C 1
ATOM 1128 O O . GLN A 1 146 ? -17.379 -8.365 15.260 1.00 85.06 146 GLN A O 1
ATOM 1133 N N . ALA A 1 147 ? -15.638 -7.033 15.698 1.00 84.19 147 ALA A N 1
ATOM 1134 C CA . ALA A 1 147 ? -15.014 -7.223 14.390 1.00 84.19 147 ALA A CA 1
ATOM 1135 C C . ALA A 1 147 ? -14.557 -8.678 14.161 1.00 84.19 147 ALA A C 1
ATOM 1137 O O . ALA A 1 147 ? -14.658 -9.197 13.048 1.00 84.19 147 ALA A O 1
ATOM 1138 N N . SER A 1 148 ? -14.082 -9.350 15.212 1.00 82.44 148 SER A N 1
ATOM 1139 C CA . SER A 1 148 ? -13.680 -10.759 15.152 1.00 82.44 148 SER A CA 1
ATOM 1140 C C . SER A 1 148 ? -14.889 -11.680 14.966 1.00 82.44 148 SER A C 1
ATOM 1142 O O . SER A 1 148 ? -14.847 -12.566 14.112 1.00 82.44 148 SER A O 1
ATOM 1144 N N . ASP A 1 149 ? -15.991 -11.410 15.669 1.00 84.88 149 ASP A N 1
ATOM 1145 C CA . ASP A 1 149 ? -17.244 -12.165 15.547 1.00 84.88 149 ASP A CA 1
ATOM 1146 C C . ASP A 1 149 ? -17.838 -12.060 14.133 1.00 84.88 149 ASP A C 1
ATOM 1148 O O . ASP A 1 149 ? -18.276 -13.055 13.546 1.00 84.88 149 ASP A O 1
ATOM 1152 N N . VAL A 1 150 ? -17.812 -10.857 13.542 1.00 85.44 150 VAL A N 1
ATOM 1153 C CA . VAL A 1 150 ? -18.250 -10.632 12.154 1.00 85.44 150 VAL A CA 1
ATOM 1154 C C . VAL A 1 150 ? -17.357 -11.393 11.177 1.00 85.44 150 VAL A C 1
ATOM 1156 O O . VAL A 1 150 ? -17.865 -12.046 10.265 1.00 85.44 150 VAL A O 1
ATOM 1159 N N . LYS A 1 151 ? -16.034 -11.377 11.383 1.00 82.62 151 LYS A N 1
ATOM 1160 C CA . LYS A 1 151 ? -15.089 -12.127 10.547 1.00 82.62 151 LYS A CA 1
ATOM 1161 C C . LYS A 1 151 ? -15.402 -13.623 10.545 1.00 82.62 151 LYS A C 1
ATOM 1163 O O . LYS A 1 151 ? -15.425 -14.238 9.479 1.00 82.62 151 LYS A O 1
ATOM 1168 N N . GLU A 1 152 ? -15.636 -14.209 11.718 1.00 82.94 152 GLU A N 1
ATOM 1169 C CA . GLU A 1 152 ? -15.964 -15.632 11.850 1.00 82.94 152 GLU A CA 1
ATOM 1170 C C . GLU A 1 152 ? -17.320 -15.962 11.216 1.00 82.94 152 GLU A C 1
ATOM 1172 O O . GLU A 1 152 ? -17.422 -16.914 10.439 1.00 82.94 152 GLU A O 1
ATOM 1177 N N . SER A 1 153 ? -18.329 -15.122 11.458 1.00 85.81 153 SER A N 1
ATOM 1178 C CA . SER A 1 153 ? -19.678 -15.281 10.901 1.00 85.81 153 SER A CA 1
ATOM 1179 C C . SER A 1 153 ? -19.690 -15.207 9.371 1.00 85.81 153 SER A C 1
ATOM 1181 O O . SER A 1 153 ? -20.363 -15.996 8.707 1.00 85.81 153 SER A O 1
ATOM 1183 N N . CYS A 1 154 ? -18.911 -14.290 8.795 1.00 83.62 154 CYS A N 1
ATOM 1184 C CA . CYS A 1 154 ? -18.802 -14.091 7.351 1.00 83.62 154 CYS A CA 1
ATOM 1185 C C . CYS A 1 154 ? -17.705 -14.944 6.690 1.00 83.62 154 CYS A C 1
ATOM 1187 O O . CYS A 1 154 ? -17.535 -14.863 5.474 1.00 83.62 154 CYS A O 1
ATOM 1189 N N . ARG A 1 155 ? -16.973 -15.769 7.459 1.00 82.44 155 ARG A N 1
ATOM 1190 C CA . ARG A 1 155 ? -15.830 -16.586 7.000 1.00 82.44 155 ARG A CA 1
ATOM 1191 C C . ARG A 1 155 ? -14.780 -15.781 6.221 1.00 82.44 155 ARG A C 1
ATOM 1193 O O . ARG A 1 155 ? -14.252 -16.244 5.211 1.00 82.44 155 ARG A O 1
ATOM 1200 N N . LEU A 1 156 ? -14.483 -14.572 6.690 1.00 78.06 156 LEU A N 1
ATOM 1201 C CA . LEU A 1 156 ? -13.502 -13.690 6.060 1.00 78.06 156 LEU A CA 1
ATOM 1202 C C . LEU A 1 156 ? -12.074 -14.081 6.464 1.00 78.06 156 LEU A C 1
ATOM 1204 O O . LEU A 1 156 ? -11.807 -14.458 7.607 1.00 78.06 156 LEU A O 1
ATOM 1208 N N . GLU A 1 157 ? -11.126 -13.959 5.533 1.00 76.75 157 GLU A N 1
ATOM 1209 C CA . GLU A 1 157 ? -9.704 -14.178 5.834 1.00 76.75 157 GLU A CA 1
ATOM 1210 C C . GLU A 1 157 ? -9.073 -13.007 6.602 1.00 76.75 157 GLU A C 1
ATOM 1212 O O . GLU A 1 157 ? -8.087 -13.203 7.313 1.00 76.75 157 GLU A O 1
ATOM 1217 N N . GLN A 1 158 ? -9.634 -11.801 6.472 1.00 78.75 158 GLN A N 1
ATOM 1218 C CA . GLN A 1 158 ? -9.130 -10.562 7.069 1.00 78.75 158 GLN A CA 1
ATOM 1219 C C . GLN A 1 158 ? -10.268 -9.729 7.669 1.00 78.75 158 GLN A C 1
ATOM 1221 O O . GLN A 1 158 ? -11.412 -9.835 7.235 1.00 78.75 158 GLN A O 1
ATOM 1226 N N . ILE A 1 159 ? -9.939 -8.892 8.655 1.00 78.88 159 ILE A N 1
ATOM 1227 C CA . ILE A 1 159 ? -10.827 -7.842 9.163 1.00 78.88 159 ILE A CA 1
ATOM 1228 C C . ILE A 1 159 ? -10.630 -6.614 8.275 1.00 78.88 159 ILE A C 1
ATOM 1230 O O . ILE A 1 159 ? -9.567 -5.983 8.301 1.00 78.88 159 ILE A O 1
ATOM 1234 N N . THR A 1 160 ? -11.657 -6.299 7.493 1.00 81.81 160 THR A N 1
ATOM 1235 C CA . THR A 1 160 ? -11.721 -5.147 6.594 1.00 81.81 160 THR A CA 1
ATOM 1236 C C . THR A 1 160 ? -12.549 -4.011 7.219 1.00 81.81 160 THR A C 1
ATOM 1238 O O . THR A 1 160 ? -13.413 -4.260 8.057 1.00 81.81 160 THR A O 1
ATOM 1241 N N . PRO A 1 161 ? -12.294 -2.743 6.847 1.00 73.25 161 PRO A N 1
ATOM 1242 C CA . PRO A 1 161 ? -13.062 -1.574 7.277 1.00 73.25 161 PRO A CA 1
ATOM 1243 C C . PRO A 1 161 ? -14.447 -1.472 6.611 1.00 73.25 161 PRO A C 1
ATOM 1245 O O . PRO A 1 161 ? -15.181 -0.523 6.881 1.00 73.25 161 PRO A O 1
ATOM 1248 N N . GLY A 1 162 ? -14.775 -2.410 5.721 1.00 63.25 162 GLY A N 1
ATOM 1249 C CA . GLY A 1 162 ? -16.061 -2.586 5.062 1.00 63.25 162 GLY A CA 1
ATOM 1250 C C . GLY A 1 162 ? -16.435 -4.056 5.049 1.00 63.25 162 GLY A C 1
ATOM 1251 O O . GLY A 1 162 ? -15.502 -4.865 4.843 1.00 63.25 162 GLY A O 1
#

Radius of gyration: 21.23 Å; chains: 1; bounding box: 52×32×59 Å

Sequence (162 aa):
MDLNINLHSLRAHKARLSVHTTTLLINLFRVLSVALIVGGFGLVLIDMAIGWFVASLAALPVMFVEWYHGELKHLPADKNQSDIGSVLEVSVLGRIKKNISAHDLVSIICHTNGGLFFGARFGLTPNTLQSMSEGVDIDINRIWQQASDVKESCRLEQITPG